Protein AF-A0A6I9X8U2-F1 (afdb_monomer_lite)

InterPro domains:
  IPR001356 Homeodomain [PS50071] (6-47)
  IPR001356 Homeodomain [SM00389] (1-51)
  IPR001356 Homeodomain [cd00086] (11-43)
  IPR008422 KN homeodomain [PF05920] (4-43)
  IPR009057 Homedomain-like superfamily [SSF46689] (1-60)
  IPR050224 Three Amino acid Loop Extension (TALE) homeobox [PTHR11850] (1-56)

pLDDT: mean 70.45, std 19.61, range [41.41, 96.5]

Structure (mmCIF, N/CA/C/O backbone):
data_AF-A0A6I9X8U2-F1
#
_entry.id   AF-A0A6I9X8U2-F1
#
loop_
_atom_site.group_PDB
_atom_site.id
_atom_site.type_symbol
_atom_site.label_atom_id
_atom_site.label_alt_id
_atom_site.label_comp_id
_atom_site.label_asym_id
_atom_site.label_entity_id
_atom_site.label_seq_id
_atom_site.pdbx_PDB_ins_code
_atom_site.Cartn_x
_atom_site.Cartn_y
_atom_site.Cartn_z
_atom_site.occupancy
_atom_site.B_iso_or_equiv
_atom_site.auth_seq_id
_atom_site.auth_comp_id
_atom_site.auth_asym_id
_atom_site.auth_atom_id
_atom_site.pdbx_PDB_model_num
ATOM 1 N N . MET A 1 1 ? -7.881 -4.721 -2.858 1.00 82.06 1 MET A N 1
ATOM 2 C CA . MET A 1 1 ? -6.492 -4.201 -3.004 1.00 82.06 1 MET A CA 1
ATOM 3 C C . MET A 1 1 ? -5.845 -4.493 -4.354 1.00 82.06 1 MET A C 1
ATOM 5 O O . MET A 1 1 ? -5.308 -3.565 -4.940 1.00 82.06 1 MET A O 1
ATOM 9 N N . ARG A 1 2 ? -5.901 -5.727 -4.887 1.00 85.19 2 ARG A N 1
ATOM 10 C CA . ARG A 1 2 ? -5.337 -6.028 -6.223 1.00 85.19 2 ARG A CA 1
ATOM 11 C C . ARG A 1 2 ? -5.907 -5.144 -7.335 1.00 85.19 2 ARG A C 1
ATOM 13 O O . ARG A 1 2 ? -5.133 -4.603 -8.108 1.00 85.19 2 ARG A O 1
ATOM 20 N N . ALA A 1 3 ? -7.225 -4.942 -7.357 1.00 88.44 3 ALA A N 1
ATOM 21 C CA . ALA A 1 3 ? -7.877 -4.053 -8.321 1.00 88.44 3 ALA A CA 1
AT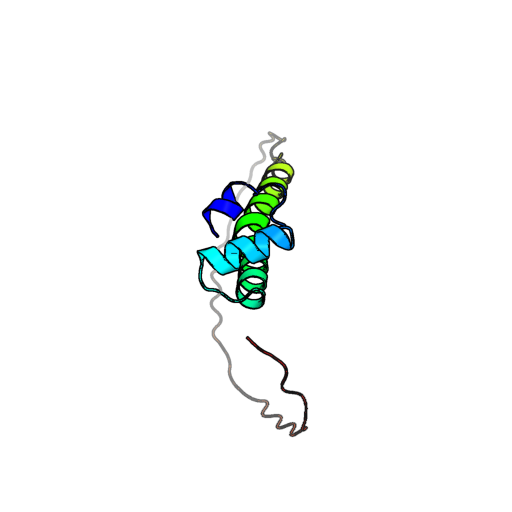OM 22 C C . ALA A 1 3 ? -7.286 -2.631 -8.298 1.00 88.44 3 ALA A C 1
ATOM 24 O O . ALA A 1 3 ? -6.903 -2.113 -9.340 1.00 88.44 3 ALA A O 1
ATOM 25 N N . TRP A 1 4 ? -7.115 -2.049 -7.104 1.00 91.12 4 TRP A N 1
ATOM 26 C CA . TRP A 1 4 ? -6.502 -0.728 -6.943 1.00 91.12 4 TRP A CA 1
ATOM 27 C C . TRP A 1 4 ? -5.067 -0.695 -7.491 1.00 91.12 4 TRP A C 1
ATOM 29 O O . TRP A 1 4 ? -4.716 0.224 -8.225 1.00 91.12 4 TRP A O 1
ATOM 39 N N . LEU A 1 5 ? -4.257 -1.720 -7.195 1.00 88.50 5 LEU A N 1
ATOM 40 C CA . LEU A 1 5 ? -2.874 -1.814 -7.674 1.00 88.50 5 LEU A CA 1
ATOM 41 C C . LEU A 1 5 ? -2.789 -1.855 -9.207 1.00 88.50 5 LEU A C 1
ATOM 43 O O . LEU A 1 5 ? -1.945 -1.174 -9.776 1.00 88.50 5 LEU A O 1
ATOM 47 N N . PHE A 1 6 ? -3.660 -2.623 -9.867 1.00 85.62 6 PHE A N 1
ATOM 48 C CA . PHE A 1 6 ? -3.674 -2.721 -11.330 1.00 85.62 6 PHE A CA 1
ATOM 49 C C . PHE A 1 6 ? -4.148 -1.433 -12.011 1.00 85.62 6 PHE A C 1
ATOM 51 O O . PHE A 1 6 ? -3.658 -1.096 -13.083 1.00 85.62 6 PHE A O 1
ATOM 58 N N . GLN A 1 7 ? -5.051 -0.687 -11.374 1.00 89.44 7 GLN A N 1
ATOM 59 C CA . GLN A 1 7 ? -5.465 0.635 -11.854 1.00 89.44 7 GLN A CA 1
ATOM 60 C C . GLN A 1 7 ? -4.353 1.688 -11.702 1.00 89.44 7 GLN A C 1
ATOM 62 O O . GLN A 1 7 ? -4.309 2.639 -12.474 1.00 89.44 7 GLN A O 1
ATOM 67 N N . HIS A 1 8 ? -3.440 1.508 -10.740 1.00 87.94 8 HIS A N 1
ATOM 68 C CA . HIS A 1 8 ? -2.389 2.472 -10.391 1.00 87.94 8 HIS A CA 1
ATOM 69 C C . HIS A 1 8 ? -0.973 1.902 -10.597 1.00 87.94 8 HIS A C 1
ATOM 71 O O . HIS A 1 8 ? -0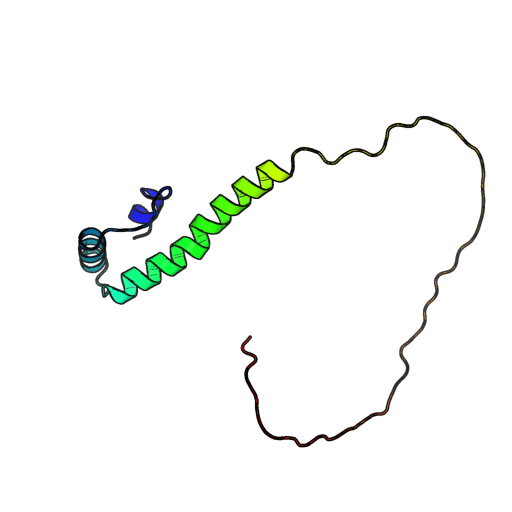.077 2.153 -9.793 1.00 87.94 8 HIS A O 1
ATOM 77 N N . LEU A 1 9 ? -0.740 1.131 -11.667 1.00 85.00 9 LEU A N 1
ATOM 78 C CA . LEU A 1 9 ? 0.575 0.517 -11.932 1.00 85.00 9 LEU A CA 1
ATOM 79 C C . LEU A 1 9 ? 1.694 1.541 -12.169 1.00 85.00 9 LEU A C 1
ATOM 81 O O . LEU A 1 9 ? 2.843 1.274 -11.822 1.00 85.00 9 LEU A O 1
ATOM 85 N N . THR A 1 10 ? 1.367 2.708 -12.727 1.00 82.12 10 THR A N 1
ATOM 86 C CA . THR A 1 10 ? 2.320 3.800 -12.984 1.00 82.12 10 THR A CA 1
ATOM 87 C C . THR A 1 10 ? 2.771 4.492 -11.701 1.00 82.12 10 THR A C 1
ATOM 89 O O . THR A 1 10 ? 3.939 4.850 -11.570 1.00 82.12 10 THR A O 1
ATOM 92 N N . HIS A 1 11 ? 1.868 4.647 -10.731 1.00 87.12 11 HIS A N 1
ATOM 93 C CA . HIS A 1 11 ? 2.164 5.257 -9.438 1.00 87.12 11 HIS A CA 1
ATOM 94 C C . HIS A 1 11 ? 1.471 4.491 -8.297 1.00 87.12 11 HIS A C 1
ATOM 96 O O . HIS A 1 11 ? 0.456 4.941 -7.760 1.00 87.12 11 HIS A O 1
ATOM 102 N N . PRO A 1 12 ? 2.017 3.327 -7.889 1.00 88.19 12 PRO A N 1
ATOM 103 C CA . PRO A 1 12 ? 1.367 2.403 -6.957 1.00 88.19 12 PRO A CA 1
ATOM 104 C C . PRO A 1 12 ? 1.524 2.839 -5.490 1.00 88.19 12 PRO A C 1
ATOM 106 O O . PRO A 1 12 ? 1.834 2.027 -4.616 1.00 88.19 12 PRO A O 1
ATOM 109 N N . TYR A 1 13 ? 1.344 4.127 -5.209 1.00 91.75 13 TYR A N 1
ATOM 110 C CA . TYR A 1 13 ? 1.463 4.725 -3.884 1.00 91.75 13 TYR A CA 1
ATOM 111 C C . TYR A 1 13 ? 0.099 5.276 -3.460 1.00 91.75 13 TYR A C 1
ATOM 113 O O . TYR A 1 13 ? -0.240 6.397 -3.839 1.00 91.75 13 TYR A O 1
ATOM 121 N N . PRO A 1 14 ? -0.703 4.502 -2.707 1.00 90.25 14 PRO A N 1
ATOM 122 C CA . PRO A 1 14 ? -1.988 4.990 -2.228 1.00 90.25 14 PRO A CA 1
ATOM 123 C C . PRO A 1 14 ? -1.782 6.124 -1.219 1.00 90.25 14 PRO A C 1
ATOM 125 O O . PRO A 1 14 ? -0.900 6.036 -0.354 1.00 90.25 14 PRO A O 1
ATOM 128 N N . SER A 1 15 ? -2.606 7.168 -1.309 1.00 94.25 15 SER A N 1
ATOM 129 C CA . SER A 1 15 ? -2.660 8.249 -0.317 1.00 94.25 15 SER A CA 1
ATOM 130 C C . SER A 1 15 ? -3.133 7.729 1.045 1.00 94.25 15 SER A C 1
ATOM 132 O O . SER A 1 15 ? -3.666 6.622 1.153 1.00 94.25 15 SER A O 1
ATOM 134 N N . GLU A 1 16 ? -2.960 8.511 2.113 1.00 93.56 16 GLU A N 1
ATOM 135 C CA . GLU A 1 16 ? -3.435 8.106 3.445 1.00 93.56 16 GLU A CA 1
ATOM 136 C C . GLU A 1 16 ? -4.942 7.829 3.481 1.00 93.56 16 GLU A C 1
ATOM 138 O O . GLU A 1 16 ? -5.381 6.865 4.108 1.00 93.56 16 GLU A O 1
ATOM 143 N N . GLU A 1 17 ? -5.726 8.622 2.755 1.00 94.81 17 GLU A N 1
ATOM 144 C CA . GLU A 1 17 ? -7.168 8.425 2.630 1.00 94.81 17 GLU A CA 1
ATOM 145 C C . GLU A 1 17 ? -7.504 7.131 1.881 1.00 94.81 17 GLU A C 1
ATOM 147 O O . GLU A 1 17 ? -8.306 6.325 2.351 1.00 94.81 17 GLU A O 1
ATOM 152 N N . GLN A 1 18 ? -6.807 6.855 0.776 1.00 94.12 18 GLN A N 1
ATOM 153 C CA . GLN A 1 18 ? -6.981 5.606 0.032 1.00 94.12 18 GLN A CA 1
ATOM 154 C C . GLN A 1 18 ? -6.586 4.387 0.870 1.00 94.12 18 GLN A C 1
ATOM 156 O O . GLN A 1 18 ? -7.255 3.358 0.809 1.00 94.12 18 GLN A O 1
ATOM 161 N N . LYS A 1 19 ? -5.537 4.485 1.695 1.00 94.06 19 LYS A N 1
ATOM 162 C CA . LYS A 1 19 ? -5.167 3.414 2.634 1.00 94.06 19 LYS A CA 1
ATOM 163 C C . LYS A 1 19 ? -6.267 3.159 3.661 1.00 94.06 19 LYS A C 1
ATOM 165 O O . LYS A 1 19 ? -6.541 1.996 3.945 1.00 94.06 19 LYS A O 1
ATOM 170 N N . LYS A 1 20 ? -6.901 4.213 4.193 1.00 94.88 20 LYS A N 1
ATOM 171 C CA . LYS A 1 20 ? -8.040 4.094 5.120 1.00 94.88 20 LYS A CA 1
ATOM 172 C C . LYS A 1 20 ? -9.236 3.423 4.458 1.00 94.88 20 LYS A C 1
ATOM 174 O O . LYS A 1 20 ? -9.769 2.477 5.030 1.00 94.88 20 LYS A O 1
ATOM 179 N N . GLN A 1 21 ? -9.591 3.839 3.244 1.00 95.38 21 GLN A N 1
ATOM 180 C CA . GLN A 1 21 ? -10.669 3.209 2.483 1.00 95.38 21 GLN A CA 1
ATOM 181 C C . GLN A 1 21 ? -10.375 1.725 2.223 1.00 95.38 21 GLN A C 1
ATOM 183 O O . GLN A 1 21 ? -11.198 0.862 2.504 1.00 95.38 21 GLN A O 1
ATOM 188 N N . LEU A 1 22 ? -9.155 1.401 1.784 1.00 94.50 22 LEU A N 1
ATOM 189 C CA . LEU A 1 22 ? -8.747 0.019 1.522 1.00 94.50 22 LEU A CA 1
ATOM 190 C C . LEU A 1 22 ? -8.729 -0.843 2.789 1.00 94.50 22 LEU A C 1
ATOM 192 O O . LEU A 1 22 ? -9.060 -2.024 2.716 1.00 94.50 22 LEU A O 1
ATOM 196 N N . ALA A 1 23 ? -8.351 -0.279 3.936 1.00 96.06 23 ALA A N 1
ATOM 197 C CA . ALA A 1 23 ? -8.432 -0.951 5.229 1.00 96.06 23 ALA A CA 1
ATOM 198 C C . ALA A 1 23 ? -9.885 -1.265 5.611 1.00 96.06 23 ALA A C 1
ATOM 200 O O . ALA A 1 23 ? -10.174 -2.398 5.990 1.00 96.06 23 ALA A O 1
ATOM 201 N N . GLN A 1 24 ? -10.801 -0.306 5.433 1.00 95.75 24 GLN A N 1
ATOM 202 C CA . GLN A 1 24 ? -12.233 -0.507 5.680 1.00 95.75 24 GLN A CA 1
ATOM 203 C C . GLN A 1 24 ? -12.827 -1.582 4.761 1.00 95.75 24 GLN A C 1
ATOM 205 O O . GLN A 1 24 ? -13.429 -2.530 5.255 1.00 95.75 24 GLN A O 1
ATOM 210 N N . ASP A 1 25 ? -12.583 -1.496 3.451 1.00 94.50 25 ASP A N 1
ATOM 211 C CA . ASP A 1 25 ? -13.104 -2.452 2.460 1.00 94.50 25 ASP A CA 1
ATOM 212 C C . ASP A 1 25 ? -12.582 -3.884 2.652 1.00 94.50 25 ASP A C 1
ATOM 214 O O . ASP A 1 25 ? -13.222 -4.852 2.246 1.00 94.50 25 ASP A O 1
ATOM 218 N N . THR A 1 26 ? -11.388 -4.040 3.226 1.00 93.88 26 THR A N 1
ATOM 219 C CA . THR A 1 26 ? -10.739 -5.355 3.376 1.00 93.88 26 THR A CA 1
ATOM 220 C C . THR A 1 26 ? -10.797 -5.910 4.793 1.00 93.88 26 THR A C 1
ATOM 222 O O . THR A 1 26 ? -10.389 -7.051 5.003 1.00 93.88 26 THR A O 1
ATOM 225 N N . GLY A 1 27 ? -11.257 -5.115 5.763 1.00 95.44 27 GLY A N 1
ATOM 226 C CA . GLY A 1 27 ? -11.201 -5.448 7.186 1.00 95.44 27 GLY A CA 1
ATOM 227 C C . GLY A 1 27 ? -9.776 -5.561 7.744 1.00 95.44 27 GLY A C 1
ATOM 228 O O . GLY A 1 27 ? -9.578 -6.143 8.809 1.00 95.44 27 GLY A O 1
ATOM 229 N N . LEU A 1 28 ? -8.770 -5.047 7.032 1.00 95.31 28 LEU A N 1
ATOM 230 C CA . LEU A 1 28 ? -7.372 -5.087 7.457 1.00 95.31 28 LEU A CA 1
ATOM 231 C C . LEU A 1 28 ? -6.984 -3.810 8.190 1.00 95.31 28 LEU A C 1
ATOM 233 O O . LEU A 1 28 ? -7.467 -2.719 7.905 1.00 95.31 28 LEU A O 1
ATOM 237 N N . THR A 1 29 ? -6.014 -3.924 9.089 1.00 96.50 29 THR A N 1
ATOM 238 C CA . THR A 1 29 ? -5.380 -2.751 9.691 1.00 96.50 29 THR A CA 1
ATOM 239 C C . THR A 1 29 ? -4.577 -1.967 8.651 1.00 96.50 29 THR A C 1
ATOM 241 O O . THR A 1 29 ? -4.040 -2.521 7.687 1.00 96.50 29 THR A O 1
ATOM 244 N N . ILE A 1 30 ? -4.398 -0.667 8.893 1.00 93.50 30 ILE A N 1
ATOM 245 C CA . ILE A 1 30 ? -3.571 0.207 8.045 1.00 93.50 30 ILE A CA 1
ATOM 246 C C . ILE A 1 30 ? -2.144 -0.341 7.884 1.00 93.50 30 ILE A C 1
ATOM 248 O O . ILE A 1 30 ? -1.566 -0.261 6.801 1.00 93.50 30 ILE A O 1
ATOM 252 N N . LEU A 1 31 ? -1.577 -0.942 8.936 1.00 95.88 31 LEU A N 1
ATOM 253 C CA . LEU A 1 31 ? -0.250 -1.558 8.885 1.00 95.88 31 LEU A CA 1
ATOM 254 C C . LEU A 1 31 ? -0.213 -2.754 7.924 1.00 95.88 31 LEU A C 1
ATOM 256 O O . LEU A 1 31 ? 0.717 -2.873 7.128 1.00 95.88 31 LEU A O 1
ATOM 260 N N . GLN A 1 32 ? -1.233 -3.614 7.955 1.00 95.81 32 GLN A N 1
ATOM 261 C CA . GLN A 1 32 ? -1.345 -4.744 7.029 1.00 95.81 32 GLN A CA 1
ATOM 262 C C . GLN A 1 32 ? -1.514 -4.270 5.585 1.00 95.81 32 GLN A C 1
ATOM 264 O O . GLN A 1 32 ? -0.870 -4.821 4.694 1.00 95.81 32 GLN A O 1
ATOM 269 N N . VAL A 1 33 ? -2.303 -3.216 5.356 1.00 95.38 33 VAL A N 1
ATOM 270 C CA . VAL A 1 33 ? -2.425 -2.582 4.035 1.00 95.38 33 VAL A CA 1
ATOM 271 C C . VAL A 1 33 ? -1.066 -2.040 3.575 1.00 95.38 33 VAL A C 1
ATOM 273 O O . VAL A 1 33 ? -0.632 -2.349 2.466 1.00 95.38 33 VAL A O 1
ATOM 276 N N . ASN A 1 34 ? -0.332 -1.317 4.428 1.00 93.62 34 ASN A N 1
ATOM 277 C CA . ASN A 1 34 ? 1.011 -0.814 4.106 1.00 93.62 34 ASN A CA 1
ATOM 278 C C . ASN A 1 34 ? 1.981 -1.949 3.738 1.00 93.62 34 ASN A C 1
ATOM 280 O O . ASN A 1 34 ? 2.622 -1.897 2.686 1.00 93.62 34 ASN A O 1
ATOM 284 N N . ASN A 1 35 ? 2.052 -2.995 4.563 1.00 95.00 35 ASN A N 1
ATOM 285 C CA . ASN A 1 35 ? 2.913 -4.153 4.317 1.00 95.00 35 ASN A CA 1
ATOM 286 C C . ASN A 1 35 ? 2.533 -4.879 3.023 1.00 95.00 35 ASN A C 1
ATOM 288 O O . ASN A 1 35 ? 3.407 -5.281 2.248 1.00 95.00 35 ASN A O 1
ATOM 292 N N . TRP A 1 36 ? 1.232 -4.995 2.750 1.00 95.38 36 TRP A N 1
ATOM 293 C CA . TRP A 1 36 ? 0.734 -5.579 1.515 1.00 95.38 36 TRP A CA 1
ATOM 294 C C . TRP A 1 36 ? 1.198 -4.782 0.293 1.00 95.38 36 TRP A C 1
ATOM 296 O O . TRP A 1 36 ? 1.724 -5.375 -0.648 1.00 95.38 36 TRP A O 1
ATOM 306 N N . PHE A 1 37 ? 1.091 -3.449 0.318 1.00 94.69 37 PHE A N 1
ATOM 307 C CA . PHE A 1 37 ? 1.529 -2.597 -0.793 1.00 94.69 37 PHE A CA 1
ATOM 308 C C . PHE A 1 37 ? 3.042 -2.628 -1.013 1.00 94.69 37 PHE A C 1
ATOM 310 O O . PHE A 1 37 ? 3.486 -2.667 -2.162 1.00 94.69 37 PHE A O 1
ATOM 317 N N . ILE A 1 38 ? 3.844 -2.672 0.054 1.00 92.88 38 ILE A N 1
ATOM 318 C CA . ILE A 1 38 ? 5.304 -2.817 -0.055 1.00 92.88 38 ILE A CA 1
ATOM 319 C C . ILE A 1 38 ? 5.656 -4.131 -0.764 1.00 92.88 38 ILE A C 1
ATOM 321 O O . ILE A 1 38 ? 6.428 -4.132 -1.726 1.00 92.88 38 ILE A O 1
ATOM 325 N N . ASN A 1 39 ? 5.065 -5.245 -0.328 1.00 94.38 39 ASN A N 1
ATOM 326 C CA . ASN A 1 39 ? 5.341 -6.557 -0.907 1.00 94.38 39 ASN A CA 1
ATOM 327 C C . ASN A 1 39 ? 4.813 -6.677 -2.349 1.00 94.38 39 ASN A C 1
ATOM 329 O O . ASN A 1 39 ? 5.522 -7.146 -3.240 1.00 94.38 39 ASN A O 1
ATOM 333 N N . ALA A 1 40 ? 3.591 -6.204 -2.608 1.00 92.12 40 ALA A N 1
ATOM 334 C CA . ALA A 1 40 ? 2.965 -6.285 -3.924 1.00 92.12 40 ALA A CA 1
ATOM 335 C C . ALA A 1 40 ? 3.736 -5.480 -4.981 1.00 92.12 40 ALA A C 1
ATOM 337 O O . ALA A 1 40 ? 3.973 -5.978 -6.081 1.00 92.12 40 ALA A O 1
ATOM 338 N N . ARG A 1 41 ? 4.213 -4.277 -4.639 1.00 91.12 41 ARG A N 1
ATOM 339 C CA . ARG A 1 41 ? 5.053 -3.470 -5.538 1.00 91.12 41 ARG A CA 1
ATOM 340 C C . ARG A 1 41 ? 6.362 -4.166 -5.898 1.00 91.12 41 ARG A C 1
ATOM 342 O O . ARG A 1 41 ? 6.733 -4.184 -7.068 1.00 91.12 41 ARG A O 1
ATOM 349 N N . ARG A 1 42 ? 7.046 -4.764 -4.917 1.00 88.81 42 ARG A N 1
ATOM 350 C CA . ARG A 1 42 ? 8.305 -5.490 -5.153 1.00 88.81 42 ARG A CA 1
ATOM 351 C C . ARG A 1 42 ? 8.114 -6.726 -6.030 1.00 88.81 42 ARG A C 1
ATOM 353 O O . ARG A 1 42 ? 8.977 -7.028 -6.839 1.00 88.81 42 ARG A O 1
ATOM 360 N N . ARG A 1 43 ? 6.994 -7.435 -5.882 1.00 89.81 43 ARG A N 1
ATOM 361 C CA . ARG A 1 43 ? 6.743 -8.689 -6.610 1.00 89.81 43 ARG A CA 1
ATOM 362 C C . ARG A 1 43 ? 6.117 -8.510 -7.986 1.00 89.81 43 ARG A C 1
ATOM 364 O O . ARG A 1 43 ? 6.273 -9.392 -8.815 1.00 89.81 43 ARG A O 1
ATOM 371 N N . ILE A 1 44 ? 5.379 -7.426 -8.205 1.00 86.75 44 ILE A N 1
ATOM 372 C CA . ILE A 1 44 ? 4.605 -7.225 -9.437 1.00 86.75 44 ILE A CA 1
ATOM 373 C C . ILE A 1 44 ? 5.199 -6.077 -10.254 1.00 86.75 44 ILE A C 1
ATOM 375 O O . ILE A 1 44 ? 5.540 -6.260 -11.413 1.00 86.75 44 ILE A O 1
ATOM 379 N N . VAL A 1 45 ? 5.376 -4.902 -9.646 1.00 79.75 45 VAL A N 1
ATOM 380 C CA . VAL A 1 45 ? 5.755 -3.682 -10.377 1.00 79.75 45 VAL A CA 1
ATOM 381 C C . VAL A 1 45 ? 7.240 -3.684 -10.752 1.00 79.75 45 VAL A C 1
ATOM 383 O O . VAL A 1 45 ? 7.584 -3.370 -11.885 1.00 79.75 45 VAL A O 1
ATOM 386 N N . GLN A 1 46 ? 8.129 -4.072 -9.831 1.00 76.19 46 GLN A N 1
ATOM 387 C CA . GLN A 1 46 ? 9.574 -4.138 -10.101 1.00 76.19 46 GLN A CA 1
ATOM 388 C C . GLN A 1 46 ? 9.954 -5.072 -11.265 1.00 76.19 46 GLN A C 1
ATOM 390 O O . GLN A 1 46 ? 10.668 -4.603 -12.148 1.00 76.19 46 GLN A O 1
ATOM 395 N N . PRO A 1 47 ? 9.488 -6.336 -11.341 1.00 79.44 47 PRO A N 1
ATOM 396 C CA . PRO A 1 47 ? 9.839 -7.195 -12.472 1.00 79.44 47 PRO A CA 1
ATOM 397 C C . PRO A 1 47 ? 9.300 -6.675 -13.809 1.00 79.44 47 PRO A C 1
ATOM 399 O O . PRO A 1 47 ? 9.968 -6.847 -14.820 1.00 79.44 47 PRO A O 1
ATOM 402 N N . MET A 1 48 ? 8.155 -5.983 -13.833 1.00 75.00 48 MET A N 1
ATOM 403 C CA . MET A 1 48 ? 7.658 -5.350 -15.063 1.00 75.00 48 MET A CA 1
ATOM 404 C C . MET A 1 48 ? 8.570 -4.204 -15.538 1.00 75.00 48 MET A C 1
ATOM 406 O O . MET A 1 48 ? 8.817 -4.073 -16.734 1.00 75.00 48 MET A O 1
ATOM 410 N N . ILE A 1 49 ? 9.109 -3.399 -14.614 1.00 72.75 49 ILE A N 1
ATOM 411 C CA . ILE A 1 49 ? 10.050 -2.311 -14.933 1.00 72.75 49 ILE A CA 1
ATOM 412 C C . ILE A 1 49 ? 11.414 -2.874 -15.368 1.00 72.75 49 ILE A C 1
ATOM 414 O O . ILE A 1 49 ? 11.973 -2.427 -16.368 1.00 72.75 49 ILE A O 1
ATOM 418 N N . ASP A 1 50 ? 11.944 -3.870 -14.651 1.00 69.56 50 ASP A N 1
ATOM 419 C CA . ASP A 1 50 ? 13.236 -4.493 -14.977 1.00 69.56 50 ASP A CA 1
ATOM 420 C C . ASP A 1 50 ? 13.201 -5.195 -16.342 1.00 69.56 50 ASP A C 1
ATOM 422 O O . ASP A 1 50 ? 14.123 -5.044 -17.143 1.00 69.56 50 ASP A O 1
ATOM 426 N N . GLN A 1 51 ? 12.100 -5.884 -16.656 1.00 65.31 51 GLN A N 1
ATOM 427 C CA . GLN A 1 51 ? 11.908 -6.535 -17.951 1.00 65.31 51 GLN A CA 1
ATOM 428 C C . GLN A 1 51 ? 11.842 -5.517 -19.101 1.00 65.31 51 GLN A C 1
ATOM 430 O O . GLN A 1 51 ? 12.423 -5.758 -20.160 1.00 65.31 51 GLN A O 1
ATOM 435 N N . SER A 1 52 ? 11.232 -4.347 -18.876 1.00 61.59 52 SER A N 1
ATOM 436 C CA . SER A 1 52 ? 11.255 -3.232 -19.833 1.00 61.59 52 SER A CA 1
ATOM 437 C C . SER A 1 52 ? 12.672 -2.687 -20.060 1.00 61.59 52 SER A C 1
ATOM 439 O O . SER A 1 52 ? 13.051 -2.420 -21.199 1.00 61.59 52 SER A O 1
ATOM 441 N N . ASN A 1 53 ? 13.481 -2.551 -19.004 1.00 58.56 53 ASN A N 1
ATOM 442 C CA . ASN A 1 53 ? 14.866 -2.076 -19.123 1.00 58.56 53 ASN A CA 1
ATOM 443 C C . ASN A 1 53 ? 15.794 -3.113 -19.773 1.00 58.56 53 ASN A C 1
ATOM 445 O O . ASN A 1 53 ? 16.675 -2.751 -20.555 1.00 58.56 53 ASN A O 1
ATOM 449 N N . ARG A 1 54 ? 15.595 -4.408 -19.497 1.00 57.59 54 ARG A N 1
ATOM 450 C CA . ARG A 1 54 ? 16.362 -5.487 -20.136 1.00 57.59 54 ARG A CA 1
ATOM 451 C C . ARG A 1 54 ? 16.061 -5.625 -21.624 1.00 57.59 54 ARG A C 1
ATOM 453 O O . ARG A 1 54 ? 16.992 -5.855 -22.388 1.00 57.59 54 ARG A O 1
ATOM 460 N N . ALA A 1 55 ? 14.810 -5.434 -22.044 1.00 57.50 55 ALA A N 1
ATOM 461 C CA . ALA A 1 55 ? 14.442 -5.450 -23.460 1.00 57.50 55 ALA A CA 1
ATOM 462 C C . ALA A 1 55 ? 15.119 -4.316 -24.258 1.00 57.50 55 ALA A C 1
ATOM 464 O O . ALA A 1 55 ? 15.514 -4.524 -25.401 1.00 57.50 55 ALA A O 1
ATOM 465 N N . VAL A 1 56 ? 15.328 -3.146 -23.641 1.00 56.12 56 VAL A N 1
ATOM 466 C CA . VAL A 1 56 ? 16.061 -2.016 -24.246 1.00 56.12 56 VAL A CA 1
ATOM 467 C C . VAL A 1 56 ? 17.565 -2.284 -24.373 1.00 56.12 56 VAL A C 1
ATOM 469 O O . VAL A 1 56 ? 18.184 -1.841 -25.336 1.00 56.12 56 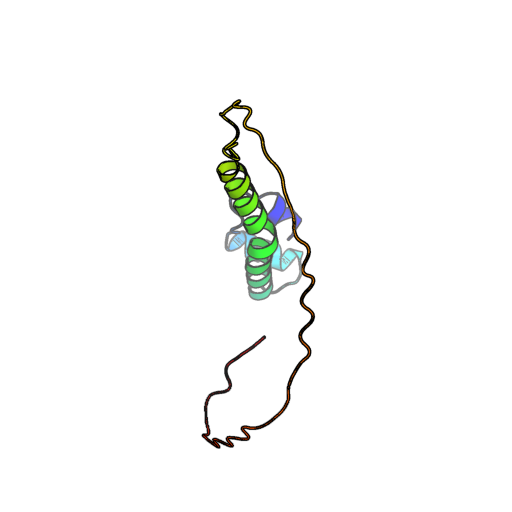VAL A O 1
ATOM 472 N N . SER A 1 57 ? 18.159 -3.040 -23.445 1.00 54.31 57 SER A N 1
ATOM 473 C CA . SER A 1 57 ? 19.595 -3.355 -23.471 1.00 54.31 57 SER A CA 1
ATOM 474 C C . SER A 1 57 ? 19.956 -4.576 -24.331 1.00 54.31 57 SER A C 1
ATOM 476 O O . SER A 1 57 ? 21.140 -4.851 -24.502 1.00 54.31 57 SER A O 1
ATOM 478 N N . GLN A 1 58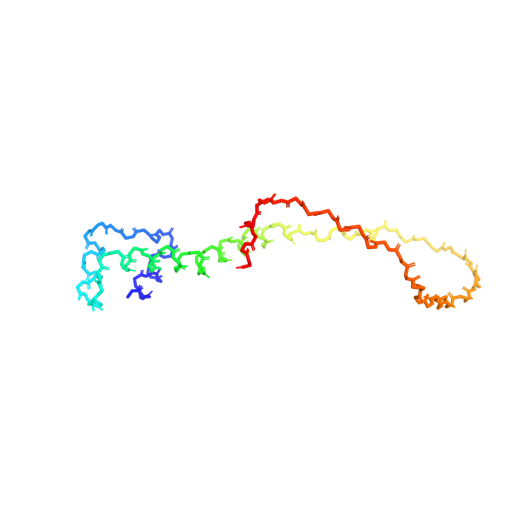 ? 18.975 -5.311 -24.867 1.00 51.34 58 GLN A N 1
ATOM 479 C CA . GLN A 1 58 ? 19.193 -6.475 -25.744 1.00 51.34 58 GLN A CA 1
ATOM 480 C C . GLN A 1 58 ? 19.030 -6.145 -27.239 1.00 51.34 58 GLN A C 1
ATOM 482 O O . GLN A 1 58 ? 18.886 -7.040 -28.072 1.00 51.34 58 GLN A O 1
ATOM 487 N N . GLY A 1 59 ? 19.101 -4.863 -27.605 1.00 51.72 59 GLY A N 1
ATOM 488 C CA . GLY A 1 59 ? 19.382 -4.461 -28.978 1.00 51.72 59 GLY A CA 1
ATOM 489 C C . GLY A 1 59 ? 20.849 -4.740 -29.310 1.00 51.72 59 GLY A C 1
ATOM 490 O O . GLY A 1 59 ? 21.718 -4.021 -28.833 1.00 51.72 59 GLY A O 1
ATOM 491 N N . THR A 1 60 ? 21.082 -5.748 -30.158 1.00 53.00 60 THR A N 1
ATOM 492 C CA . THR A 1 60 ? 22.356 -6.259 -30.719 1.00 53.00 60 THR A CA 1
ATOM 493 C C . THR A 1 60 ? 23.086 -7.353 -29.919 1.00 53.00 60 THR A C 1
ATOM 495 O O . THR A 1 60 ? 23.967 -7.068 -29.113 1.00 53.00 60 THR A O 1
ATOM 498 N N . PRO A 1 61 ? 22.863 -8.647 -30.233 1.00 50.62 61 PRO A N 1
ATOM 499 C CA . PRO A 1 61 ? 23.999 -9.552 -30.326 1.00 50.62 61 PRO A CA 1
ATOM 500 C C . PRO A 1 61 ? 24.866 -9.046 -31.485 1.00 50.62 61 PRO A C 1
ATOM 502 O O . PRO A 1 61 ? 24.489 -9.149 -32.651 1.00 50.62 61 PRO A O 1
ATOM 505 N N . TYR A 1 62 ? 25.999 -8.419 -31.174 1.00 48.56 62 TYR A N 1
ATOM 506 C CA . TYR A 1 62 ? 27.032 -8.179 -32.174 1.00 48.56 62 TYR A CA 1
ATOM 507 C C . TYR A 1 62 ? 27.456 -9.550 -32.711 1.00 48.56 62 TYR A C 1
ATOM 509 O O . TYR A 1 62 ? 28.033 -10.355 -31.984 1.00 48.56 62 TYR A O 1
ATOM 517 N N . ASN A 1 63 ? 27.083 -9.839 -33.955 1.00 55.50 63 ASN A N 1
ATOM 518 C CA . ASN A 1 63 ? 27.504 -11.015 -34.699 1.00 55.50 63 ASN A CA 1
ATOM 519 C C . ASN A 1 63 ? 28.990 -10.797 -35.042 1.00 55.50 63 ASN A C 1
ATOM 521 O O . ASN A 1 63 ? 29.277 -9.886 -35.817 1.00 55.50 63 ASN A O 1
ATOM 525 N N . PRO A 1 64 ? 29.955 -11.558 -34.494 1.00 52.78 64 PRO A N 1
ATOM 526 C CA . PRO A 1 64 ? 31.353 -11.409 -34.898 1.00 52.78 64 PRO A CA 1
ATOM 527 C C . PRO A 1 64 ? 31.631 -12.014 -36.285 1.00 52.78 64 PRO A C 1
ATOM 529 O O . PRO A 1 64 ? 32.769 -11.980 -36.742 1.00 52.78 64 PRO A O 1
ATOM 532 N N . ASP A 1 65 ? 30.621 -12.575 -36.960 1.00 49.16 65 ASP A N 1
ATOM 533 C CA . ASP A 1 65 ? 30.793 -13.190 -38.273 1.00 49.16 65 ASP A CA 1
ATOM 534 C C . ASP A 1 65 ? 30.746 -12.137 -39.381 1.00 49.16 65 ASP A C 1
ATOM 536 O O . ASP A 1 65 ? 29.715 -11.842 -39.986 1.00 49.16 65 ASP A O 1
ATOM 540 N N . GLY A 1 66 ? 31.902 -11.520 -39.579 1.00 58.62 66 GLY A N 1
ATOM 541 C CA . GLY A 1 66 ? 32.185 -10.625 -40.680 1.00 58.62 66 GLY A CA 1
ATOM 542 C C . GLY A 1 66 ? 33.531 -10.936 -41.311 1.00 58.62 66 GLY A C 1
ATOM 543 O O . GLY A 1 66 ? 34.266 -9.990 -41.553 1.00 58.62 66 GLY A O 1
ATOM 544 N N . GLN A 1 67 ? 33.871 -12.210 -41.569 1.00 51.44 67 GLN A N 1
ATOM 545 C CA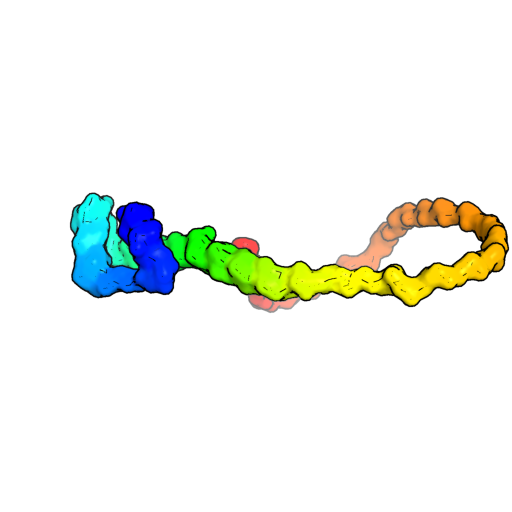 . GLN A 1 67 ? 34.931 -12.570 -42.525 1.00 51.44 67 GLN A CA 1
ATOM 546 C C . GLN A 1 67 ? 34.656 -13.900 -43.257 1.00 51.44 67 GLN A C 1
ATOM 548 O O . GLN A 1 67 ? 34.727 -14.963 -42.646 1.00 51.44 67 GLN A O 1
ATOM 553 N N . PRO A 1 68 ? 34.454 -13.875 -44.588 1.00 55.94 68 PRO A N 1
ATOM 554 C CA . PRO A 1 68 ? 34.619 -15.049 -45.430 1.00 55.94 68 PRO A CA 1
ATOM 555 C C . PRO A 1 68 ? 36.098 -15.180 -45.809 1.00 55.94 68 PRO A C 1
ATOM 557 O O . PRO A 1 68 ? 36.564 -14.437 -46.666 1.00 55.94 68 PRO A O 1
ATOM 560 N N . MET A 1 69 ? 36.844 -16.113 -45.214 1.00 50.28 69 MET A N 1
ATOM 561 C CA . MET A 1 69 ? 38.112 -16.569 -45.798 1.00 50.28 69 MET A CA 1
ATOM 562 C C . MET A 1 69 ? 38.340 -18.050 -45.505 1.00 50.28 69 MET A C 1
ATOM 564 O O . MET A 1 69 ? 38.551 -18.460 -44.367 1.00 50.28 69 MET A O 1
ATOM 568 N N . GLY A 1 70 ? 38.290 -18.846 -46.574 1.00 53.75 70 GLY A N 1
ATOM 569 C CA . GLY A 1 70 ? 38.704 -20.238 -46.565 1.00 53.75 70 GLY A CA 1
ATOM 570 C C . GLY A 1 70 ? 40.188 -20.376 -46.226 1.00 53.75 70 GLY A C 1
ATOM 571 O O . GLY A 1 70 ? 41.025 -19.605 -46.689 1.00 53.75 70 GLY A O 1
ATOM 572 N N . GLY A 1 71 ? 40.498 -21.394 -45.429 1.00 41.41 71 GLY A N 1
ATOM 573 C CA . GLY A 1 71 ? 41.852 -21.752 -45.033 1.00 41.41 71 GLY A CA 1
ATOM 574 C C . GLY A 1 71 ? 41.869 -23.151 -44.429 1.00 41.41 71 GLY A C 1
ATOM 575 O O . GLY A 1 71 ? 41.574 -23.333 -43.256 1.00 41.41 71 GLY A O 1
ATOM 576 N N . PHE A 1 72 ? 42.165 -24.129 -45.281 1.00 49.56 72 PHE A N 1
ATOM 577 C CA . PHE A 1 72 ? 42.724 -25.462 -45.012 1.00 49.56 72 PHE A CA 1
ATOM 578 C C . PHE A 1 72 ? 43.592 -25.464 -43.718 1.00 49.56 72 PHE A C 1
ATOM 580 O O . PHE A 1 72 ? 44.371 -24.536 -43.541 1.00 49.56 72 PHE A O 1
ATOM 587 N N . VAL A 1 73 ? 43.524 -26.395 -42.751 1.00 54.66 73 VAL A N 1
ATOM 588 C CA . VAL A 1 73 ? 43.875 -27.831 -42.794 1.00 54.66 73 VAL A CA 1
ATOM 589 C C . VAL A 1 73 ? 43.570 -28.529 -41.438 1.00 54.66 73 VAL A C 1
ATOM 591 O O . VAL A 1 73 ? 43.385 -27.873 -40.420 1.00 54.66 73 VAL A O 1
ATOM 594 N N . MET A 1 74 ? 43.545 -29.868 -41.498 1.00 56.31 74 MET A N 1
ATOM 595 C CA . MET A 1 74 ? 43.520 -30.949 -40.483 1.00 56.31 74 MET A CA 1
ATOM 596 C C . MET A 1 74 ? 44.384 -30.702 -39.215 1.00 56.31 74 MET A C 1
ATOM 598 O O . MET A 1 74 ? 45.253 -29.845 -39.238 1.00 56.31 74 MET A O 1
ATOM 602 N N . ASP A 1 75 ? 44.290 -31.400 -38.080 1.00 41.53 75 ASP A N 1
ATOM 603 C CA . ASP A 1 75 ? 44.199 -32.845 -37.822 1.00 41.53 75 ASP A CA 1
ATOM 604 C C . ASP A 1 75 ? 44.136 -33.064 -36.290 1.00 41.53 75 ASP A C 1
ATOM 606 O O . ASP A 1 75 ? 44.685 -32.260 -35.542 1.00 41.53 75 ASP A O 1
ATOM 610 N N . GLY A 1 76 ? 43.539 -34.178 -35.851 1.00 45.16 76 GLY A N 1
ATOM 611 C CA . GLY A 1 76 ? 44.058 -34.981 -34.734 1.00 45.16 76 GLY A CA 1
ATOM 612 C C . GLY A 1 76 ? 43.966 -34.460 -33.287 1.00 45.16 76 GLY A C 1
ATOM 613 O O . GLY A 1 76 ? 44.704 -33.577 -32.874 1.00 45.16 76 GLY A O 1
ATOM 614 N N . GLN A 1 77 ? 43.186 -35.176 -32.462 1.00 45.34 77 GLN A N 1
ATOM 615 C CA . GLN A 1 77 ? 43.646 -35.843 -31.221 1.00 45.34 77 GLN A CA 1
ATOM 616 C C . GLN A 1 77 ? 42.649 -35.779 -30.046 1.00 45.34 77 GLN A C 1
ATOM 618 O O . GLN A 1 77 ? 42.282 -34.742 -29.501 1.00 45.34 77 GLN A O 1
ATOM 623 N N . GLN A 1 78 ? 42.205 -36.981 -29.684 1.00 49.78 78 GLN A N 1
ATOM 624 C CA . GLN A 1 78 ? 41.309 -37.333 -28.594 1.00 49.78 78 GLN A CA 1
ATOM 625 C C . GLN A 1 78 ? 42.027 -37.355 -27.245 1.00 49.78 78 GLN A C 1
ATOM 627 O O . GLN A 1 78 ? 42.994 -38.098 -27.128 1.00 49.78 78 GLN A O 1
ATOM 632 N N . HIS A 1 79 ? 41.496 -36.726 -26.190 1.00 44.47 79 HIS A N 1
ATOM 633 C CA . HIS A 1 79 ? 41.794 -37.170 -24.817 1.00 44.47 79 HIS A CA 1
ATOM 634 C C . HIS A 1 79 ? 40.647 -36.843 -23.837 1.00 44.47 79 HIS A C 1
ATOM 636 O O . HIS A 1 79 ? 40.540 -35.730 -23.324 1.00 44.47 79 HIS A O 1
ATOM 642 N N . MET A 1 80 ? 39.794 -37.838 -23.546 1.00 47.88 80 MET A N 1
ATOM 643 C CA . MET A 1 80 ? 38.963 -37.869 -22.334 1.00 47.88 80 MET A CA 1
ATOM 644 C C . MET A 1 80 ? 39.869 -38.104 -21.116 1.00 47.88 80 MET A C 1
ATOM 646 O O . MET A 1 80 ? 40.512 -39.147 -21.022 1.00 47.88 80 MET A O 1
ATOM 650 N N . GLY A 1 81 ? 39.903 -37.163 -20.169 1.00 41.53 81 GLY A N 1
ATOM 651 C CA . GLY A 1 81 ? 40.673 -37.278 -18.928 1.00 41.53 81 GLY A CA 1
ATOM 652 C C . GLY A 1 81 ? 39.783 -37.367 -17.691 1.00 41.53 81 GLY A C 1
ATOM 653 O O . GLY A 1 81 ? 39.498 -36.355 -17.058 1.00 41.53 81 GLY A O 1
ATOM 654 N N . ILE A 1 82 ? 39.383 -38.586 -17.332 1.00 47.31 82 ILE A N 1
ATOM 655 C CA . ILE A 1 82 ? 38.850 -38.947 -16.011 1.00 47.31 82 ILE A CA 1
ATOM 656 C C . ILE A 1 82 ? 39.973 -38.772 -14.976 1.00 47.31 82 ILE A C 1
ATOM 658 O O . ILE A 1 82 ? 41.045 -39.355 -15.130 1.00 47.31 82 ILE A O 1
ATOM 662 N N . ARG A 1 83 ? 39.736 -38.022 -13.893 1.00 47.00 83 ARG A N 1
ATOM 663 C CA . ARG A 1 83 ? 40.532 -38.121 -12.657 1.00 47.00 83 ARG A CA 1
ATOM 664 C C . ARG A 1 83 ? 39.608 -38.059 -11.433 1.00 47.00 83 ARG A C 1
ATOM 666 O O . ARG A 1 83 ? 38.854 -37.108 -11.260 1.00 47.00 83 ARG A O 1
ATOM 673 N N . ALA A 1 84 ? 39.633 -39.147 -10.667 1.00 48.56 84 ALA A N 1
ATOM 674 C CA . ALA A 1 84 ? 38.807 -39.468 -9.502 1.00 48.56 84 ALA A CA 1
ATOM 675 C C . ALA A 1 84 ? 39.227 -38.682 -8.229 1.00 48.56 84 ALA A C 1
ATOM 677 O O . ALA A 1 84 ? 40.314 -38.098 -8.218 1.00 48.56 84 ALA A O 1
ATOM 678 N N . PRO A 1 85 ? 38.397 -38.655 -7.160 1.00 52.84 85 PRO A N 1
ATOM 679 C CA . PRO A 1 85 ? 38.615 -37.832 -5.970 1.00 52.84 85 PRO A CA 1
ATOM 680 C C . PRO A 1 85 ? 39.557 -38.515 -4.962 1.00 52.84 85 PRO A C 1
ATOM 682 O O . PRO A 1 85 ? 39.451 -39.715 -4.718 1.00 52.84 85 PRO A O 1
ATOM 685 N N . GLY A 1 86 ? 40.469 -37.743 -4.364 1.00 48.75 86 GLY A N 1
ATOM 686 C CA . GLY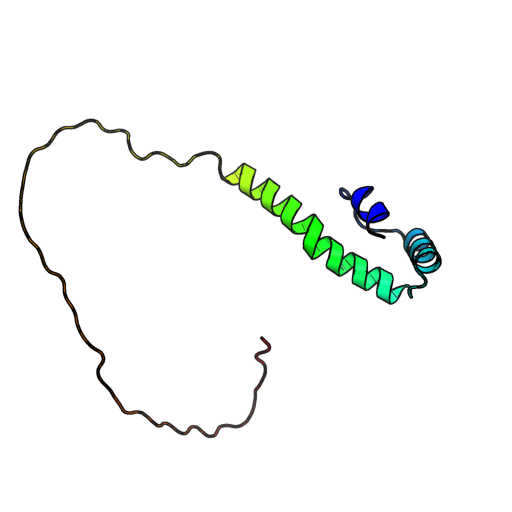 A 1 86 ? 41.379 -38.187 -3.298 1.00 48.75 86 GLY A CA 1
ATOM 687 C C . GLY A 1 86 ? 40.998 -37.609 -1.919 1.00 48.75 86 GLY A C 1
ATOM 688 O O . GLY A 1 86 ? 40.491 -36.486 -1.880 1.00 48.75 86 GLY A O 1
ATOM 689 N N . PRO A 1 87 ? 41.216 -38.337 -0.800 1.00 54.78 87 PRO A N 1
ATOM 690 C CA . PRO A 1 87 ? 40.654 -38.022 0.516 1.00 54.78 87 PRO A CA 1
ATOM 691 C C . PRO A 1 87 ? 41.633 -37.360 1.514 1.00 54.78 87 PRO A C 1
ATOM 693 O O . PRO A 1 87 ? 42.846 -37.486 1.399 1.00 54.78 87 PRO A O 1
ATOM 696 N N . MET A 1 88 ? 41.030 -36.780 2.564 1.00 52.19 88 MET A N 1
ATOM 697 C CA . MET A 1 88 ? 41.517 -36.619 3.950 1.00 52.19 88 MET A CA 1
ATOM 698 C C . MET A 1 88 ? 42.707 -35.691 4.266 1.00 52.19 88 MET A C 1
ATOM 700 O O . MET A 1 88 ? 43.859 -36.020 4.010 1.00 52.19 88 MET A O 1
ATOM 704 N N . SER A 1 89 ? 42.431 -34.647 5.063 1.00 47.00 89 SER A N 1
ATOM 705 C CA . SER A 1 89 ? 42.923 -34.482 6.456 1.00 47.00 89 SER A CA 1
ATOM 706 C C . SER A 1 89 ? 43.105 -33.006 6.809 1.00 47.00 89 SER A C 1
ATOM 708 O O . SER A 1 89 ? 43.936 -32.319 6.227 1.00 47.00 89 SER A O 1
ATOM 710 N N . GLY A 1 90 ? 42.356 -32.519 7.798 1.00 48.38 90 GLY A N 1
ATOM 711 C CA . GLY A 1 90 ? 42.527 -31.158 8.307 1.00 48.38 90 GLY A CA 1
ATOM 712 C C . GLY A 1 90 ? 41.458 -30.754 9.312 1.00 48.38 90 GLY A C 1
ATOM 713 O O . GLY A 1 90 ? 40.800 -29.736 9.137 1.00 48.38 90 GLY A O 1
ATOM 714 N N . MET A 1 91 ? 41.256 -31.581 10.341 1.00 53.34 91 MET A N 1
ATOM 715 C CA . MET A 1 91 ? 40.408 -31.280 11.496 1.00 53.34 91 MET A CA 1
ATOM 716 C C . MET A 1 91 ? 41.076 -30.162 12.319 1.00 53.34 91 MET A C 1
ATOM 718 O O . MET A 1 91 ? 41.797 -30.420 13.277 1.00 53.34 91 MET A O 1
ATOM 722 N N . GLY A 1 92 ? 40.897 -28.911 11.899 1.00 47.56 92 GLY A N 1
ATOM 723 C CA . GLY A 1 92 ? 41.272 -27.724 12.663 1.00 47.56 92 GLY A CA 1
ATOM 724 C C . GLY A 1 92 ? 40.085 -27.254 13.493 1.00 47.56 92 GLY A C 1
ATOM 725 O O . GLY A 1 92 ? 39.311 -26.416 13.041 1.00 47.56 92 GLY A O 1
ATOM 726 N N . MET A 1 93 ? 39.915 -27.814 14.693 1.00 57.03 93 MET A N 1
ATOM 727 C CA . MET A 1 93 ? 38.970 -27.307 15.690 1.00 57.03 93 MET A CA 1
ATOM 728 C C . MET A 1 93 ? 39.459 -25.941 16.193 1.00 57.03 93 MET A C 1
ATOM 730 O O . MET A 1 93 ? 40.248 -25.867 17.130 1.00 57.03 93 MET A O 1
ATOM 734 N N . ASN A 1 94 ? 39.008 -24.855 15.563 1.00 52.69 94 ASN A N 1
ATOM 735 C CA . ASN A 1 94 ? 39.135 -23.507 16.112 1.00 52.69 94 ASN A CA 1
ATOM 736 C C . ASN A 1 94 ? 37.835 -23.160 16.848 1.00 52.69 94 ASN A C 1
ATOM 738 O O . ASN A 1 94 ? 36.850 -22.743 16.241 1.00 52.69 94 ASN A O 1
ATOM 742 N N . MET A 1 95 ? 37.821 -23.410 18.156 1.00 56.97 95 MET A N 1
ATOM 743 C CA . MET A 1 95 ? 36.722 -23.060 19.051 1.00 56.97 95 MET A CA 1
ATOM 744 C C . MET A 1 95 ? 36.877 -21.590 19.461 1.00 56.97 95 MET A C 1
ATOM 746 O O . MET A 1 95 ? 37.411 -21.281 20.520 1.00 56.97 95 MET A O 1
ATOM 750 N N . GLY A 1 96 ? 36.441 -20.690 18.579 1.00 49.00 96 GLY A N 1
ATOM 751 C CA . GLY A 1 96 ? 36.254 -19.268 18.857 1.00 49.00 96 GLY A CA 1
ATOM 752 C C . GLY A 1 96 ? 34.763 -18.960 18.865 1.00 49.00 96 GLY A C 1
ATOM 753 O O . GLY A 1 96 ? 34.070 -19.217 17.883 1.00 49.00 96 GLY A O 1
ATOM 754 N N . MET A 1 97 ? 34.272 -18.495 20.007 1.00 56.31 97 MET A N 1
ATOM 755 C CA . MET A 1 97 ? 32.917 -17.993 20.194 1.00 56.31 97 MET A CA 1
ATOM 756 C C . MET A 1 97 ? 32.614 -16.827 19.236 1.00 56.31 97 MET A C 1
ATOM 758 O O . MET A 1 97 ? 33.517 -16.253 18.648 1.00 56.31 97 MET A O 1
ATOM 762 N N . GLU A 1 98 ? 31.317 -16.526 19.134 1.00 57.78 98 GLU A N 1
ATOM 763 C CA . GLU A 1 98 ? 30.673 -15.321 18.592 1.00 57.78 98 GLU A CA 1
ATOM 764 C C . GLU A 1 98 ? 30.497 -15.141 17.065 1.00 57.78 98 GLU A C 1
ATOM 766 O O . GLU A 1 98 ? 31.436 -15.056 16.284 1.00 57.78 98 GLU A O 1
ATOM 771 N N . GLY A 1 99 ? 29.225 -14.993 16.647 1.00 55.66 99 GLY A N 1
ATOM 772 C CA . GLY A 1 99 ? 28.872 -14.361 15.367 1.00 55.66 99 GLY A CA 1
ATOM 773 C C . GLY A 1 99 ? 27.936 -15.118 14.418 1.00 55.66 99 GLY A C 1
ATOM 774 O O . GLY A 1 99 ? 28.082 -14.987 13.207 1.00 55.66 99 GLY A O 1
ATOM 775 N N . GLN A 1 100 ? 26.962 -15.891 14.911 1.00 52.94 100 GLN A N 1
ATOM 776 C CA . GLN A 1 100 ? 25.913 -16.468 14.056 1.00 52.94 100 GLN A CA 1
ATOM 777 C C . GLN A 1 100 ? 24.943 -15.382 13.553 1.00 52.94 100 GLN A C 1
ATOM 779 O O . GLN A 1 100 ? 23.898 -15.145 14.152 1.00 52.94 100 GLN A O 1
ATOM 784 N N . TRP A 1 101 ? 25.277 -14.754 12.425 1.00 62.28 101 TRP A N 1
ATOM 785 C CA . TRP A 1 101 ? 24.328 -14.046 11.561 1.00 62.28 101 TRP A CA 1
ATOM 786 C C . TRP A 1 101 ? 24.555 -14.466 10.111 1.00 62.28 101 TRP A C 1
ATOM 788 O O . TRP A 1 101 ? 25.254 -13.797 9.361 1.00 62.28 101 TRP A O 1
ATOM 798 N N . HIS A 1 102 ? 23.953 -15.581 9.711 1.00 55.94 102 HIS A N 1
ATOM 799 C CA . HIS A 1 102 ? 23.675 -15.858 8.304 1.00 55.94 102 HIS A CA 1
ATOM 800 C C . HIS A 1 102 ? 22.283 -16.486 8.223 1.00 55.94 102 HIS A C 1
ATOM 802 O O . HIS A 1 102 ? 22.113 -17.689 8.394 1.00 55.94 102 HIS A O 1
ATOM 808 N N . TYR A 1 103 ? 21.279 -15.626 8.040 1.00 59.16 103 TYR A N 1
ATOM 809 C CA . TYR A 1 103 ? 19.932 -16.030 7.652 1.00 59.16 103 TYR A CA 1
ATOM 810 C C . TYR A 1 103 ? 19.946 -16.410 6.167 1.00 59.16 103 TYR A C 1
ATOM 812 O O . TYR A 1 103 ? 20.358 -15.607 5.327 1.00 59.16 103 TYR A O 1
ATOM 820 N N . MET A 1 104 ? 19.507 -17.639 5.890 1.00 58.44 104 MET A N 1
ATOM 821 C CA . MET A 1 104 ? 18.849 -18.023 4.637 1.00 58.44 104 MET A CA 1
ATOM 822 C C . MET A 1 104 ? 17.446 -17.414 4.580 1.00 58.44 104 MET A C 1
ATOM 824 O O . MET A 1 104 ? 16.834 -17.251 5.663 1.00 58.44 104 MET A O 1
#

Sequence (104 aa):
MRAWLFQHLTHPYPSEEQKKQLAQDTGLTILQVNNWFINARRRIVQPMIDQSNRAVSQGTPYNPDGQPMGGFVMDGQQHMGIRAPGPMSGMGMNMGMEGQWHYM

Foldseek 3Di:
DVVLCVVQLVPLDDDPVRLVVVCVVPVHDSVVSVVCSVVCCVVPNVVVVVVVVVVVVPPDPPDPPDDDDDDDDDDDDDDDDDDDDDDDDDPPPPPDDDDPDDDD

Secondary structure (DSSP, 8-state):
-HHHHHHTSSS----HHHHHHHHHHHT--HHHHHHHHHHHIIIIIHHHHHHHHHHHHTS---------------------------------------------

Radius of gyration: 29.23 Å; chains: 1; bounding box: 57×48×67 Å

Organism: NCBI:txid35019